Protein AF-A0A530K3L5-F1 (afdb_monomer_lite)

Secondary structure (DSSP, 8-state):
---GGGEESSSTTPEE-HHHHHHHHHHHS-HHHHHHTTTTS-S---GGGPPPPP---GGGTT-----HHHHHHHHHHHHHHHHHHHHHHHHHHHTTSS--HHHHHHHHHHHHHHHHHHHHHHHHHHHHHHHHHHT--HHHHHHHHHHHHHHHHHHHHHHHHHHHHTS-S-----------

Radius of gyration: 36.28 Å; chains: 1; bounding box: 77×26×97 Å

Foldseek 3Di:
DQDPVQWDDDDPPTDGVVVSRVVVCVLPPDVVVVVVVPPPPDPPDDPVPDDDPPPDDPPPPPPPDDDPSVVVVVVVVVVVVVVVVVVLVVVCVVVVVDDDPVVVVVVVVVVVVVVVVVVLVVLLVVLVVVCVVVVHDSVVSSVVSVVVCVVVVVVVVVVVVVVVVPDDPDDDDDRDDPDD

pLDDT: mean 75.05, std 16.23, range [38.62, 97.75]

Structure (mmCIF, N/CA/C/O backbone):
data_AF-A0A530K3L5-F1
#
_entry.id   AF-A0A530K3L5-F1
#
loop_
_atom_site.group_PDB
_atom_site.id
_atom_site.type_symbol
_atom_site.label_atom_id
_atom_site.label_alt_id
_atom_site.label_comp_id
_atom_site.label_asym_id
_atom_site.label_entity_id
_atom_site.label_seq_id
_atom_site.pdbx_PDB_ins_code
_atom_site.Cartn_x
_atom_site.Cartn_y
_atom_site.Cartn_z
_atom_site.occupancy
_atom_site.B_iso_or_equiv
_atom_site.auth_seq_id
_atom_site.auth_comp_id
_atom_site.auth_asym_id
_atom_site.auth_atom_id
_atom_site.pdbx_PDB_model_num
ATOM 1 N N . MET A 1 1 ? 32.161 4.915 -51.702 1.00 60.69 1 MET A N 1
ATOM 2 C CA . MET A 1 1 ? 33.326 5.095 -52.596 1.00 60.69 1 MET A CA 1
ATOM 3 C C . MET A 1 1 ? 34.160 3.819 -52.551 1.00 60.69 1 MET A C 1
ATOM 5 O O . MET A 1 1 ? 34.408 3.328 -51.451 1.00 60.69 1 MET A O 1
ATOM 9 N N . ILE A 1 2 ? 34.503 3.262 -53.715 1.00 67.25 2 ILE A N 1
ATOM 10 C CA . ILE A 1 2 ? 35.263 2.008 -53.873 1.00 67.25 2 ILE A CA 1
ATOM 11 C C . ILE A 1 2 ? 36.769 2.330 -53.800 1.00 67.25 2 ILE A C 1
ATOM 13 O O . ILE A 1 2 ? 37.191 3.380 -54.282 1.00 67.25 2 ILE A O 1
ATOM 17 N N . GLY A 1 3 ? 37.557 1.489 -53.131 1.00 72.06 3 GLY A N 1
ATOM 18 C CA . GLY A 1 3 ? 39.001 1.653 -52.943 1.00 72.06 3 GLY A CA 1
ATOM 19 C C . GLY A 1 3 ? 39.839 1.153 -54.126 1.00 72.06 3 GLY A C 1
ATOM 20 O O . GLY A 1 3 ? 39.337 0.499 -55.039 1.00 72.06 3 GLY A O 1
ATOM 21 N N . LYS A 1 4 ? 41.145 1.463 -54.110 1.00 69.00 4 LYS A N 1
ATOM 22 C CA . LYS A 1 4 ? 42.112 1.056 -55.156 1.00 69.00 4 LYS A CA 1
ATOM 23 C C . LYS A 1 4 ? 42.297 -0.465 -55.254 1.00 69.00 4 LYS A C 1
ATOM 25 O O . LYS A 1 4 ? 42.733 -0.962 -56.278 1.00 69.00 4 LYS A O 1
ATOM 30 N N . ASP A 1 5 ? 41.961 -1.184 -54.195 1.00 71.94 5 ASP A N 1
ATOM 31 C CA . ASP A 1 5 ? 41.998 -2.640 -54.028 1.00 71.94 5 ASP A CA 1
ATOM 32 C C . ASP A 1 5 ? 40.828 -3.385 -54.701 1.00 71.94 5 ASP A C 1
ATOM 34 O O . ASP A 1 5 ? 40.870 -4.608 -54.867 1.00 71.94 5 ASP A O 1
ATOM 38 N N . ALA A 1 6 ? 39.800 -2.642 -55.113 1.00 66.44 6 ALA A N 1
ATOM 39 C CA . ALA A 1 6 ? 38.680 -3.117 -55.921 1.00 66.44 6 ALA A CA 1
ATOM 40 C C . ALA A 1 6 ? 38.764 -2.634 -57.387 1.00 66.44 6 ALA A C 1
ATOM 42 O O . ALA A 1 6 ? 37.806 -2.780 -58.149 1.00 66.44 6 ALA A O 1
ATOM 43 N N . LEU A 1 7 ? 39.917 -2.083 -57.787 1.00 75.19 7 LEU A N 1
ATOM 44 C CA . LEU A 1 7 ? 40.248 -1.704 -59.158 1.00 75.19 7 LEU A CA 1
ATOM 45 C C . LEU A 1 7 ? 41.383 -2.593 -59.680 1.00 75.19 7 LEU A C 1
ATOM 47 O O . LEU A 1 7 ? 42.427 -2.731 -59.051 1.00 75.19 7 LEU A O 1
ATOM 51 N N . GLU A 1 8 ? 41.183 -3.175 -60.854 1.00 69.50 8 GLU A N 1
ATOM 52 C CA . GLU A 1 8 ? 42.182 -3.923 -61.605 1.00 69.50 8 GLU A CA 1
ATOM 53 C C . GLU A 1 8 ? 42.759 -3.022 -62.710 1.00 69.50 8 GLU A C 1
ATOM 55 O O . GLU A 1 8 ? 42.082 -2.678 -63.683 1.00 69.50 8 GLU A O 1
ATOM 60 N N . GLY A 1 9 ? 44.013 -2.592 -62.537 1.00 68.38 9 GLY A N 1
ATOM 61 C CA . GLY A 1 9 ? 44.723 -1.679 -63.444 1.00 68.38 9 GLY A CA 1
ATOM 62 C C . GLY A 1 9 ? 45.019 -0.298 -62.837 1.00 68.38 9 GLY A C 1
ATOM 63 O O . GLY A 1 9 ? 44.610 0.013 -61.721 1.00 68.38 9 GLY A O 1
ATOM 64 N N . GLN A 1 10 ? 45.764 0.544 -63.566 1.00 63.69 10 GLN A N 1
ATOM 65 C CA . GLN A 1 10 ? 46.155 1.896 -63.136 1.00 63.69 10 GLN A CA 1
ATOM 66 C C . GLN A 1 10 ? 45.636 2.959 -64.118 1.00 63.69 10 GLN A C 1
ATOM 68 O O . GLN A 1 10 ? 45.707 2.787 -65.333 1.00 63.69 10 GLN A O 1
ATOM 73 N N . GLY A 1 11 ? 45.135 4.081 -63.593 1.00 67.88 11 GLY A N 1
ATOM 74 C CA . GLY A 1 11 ? 44.654 5.214 -64.393 1.00 67.88 11 GLY A CA 1
ATOM 75 C C . GLY A 1 11 ? 43.177 5.128 -64.805 1.00 67.88 11 GLY A C 1
ATOM 76 O O . GLY A 1 11 ? 42.391 4.381 -64.230 1.00 67.88 11 GLY A O 1
ATOM 77 N N . ARG A 1 12 ? 42.785 5.932 -65.803 1.00 62.06 12 ARG A N 1
ATOM 78 C CA . ARG A 1 12 ? 41.387 6.123 -66.253 1.00 62.06 12 ARG A CA 1
ATOM 79 C C . ARG A 1 12 ? 40.712 4.876 -66.849 1.00 62.06 12 ARG A C 1
ATOM 81 O O . ARG A 1 12 ? 39.494 4.876 -66.971 1.00 62.06 12 ARG A O 1
ATOM 88 N N . ASN A 1 13 ? 41.486 3.842 -67.182 1.00 64.38 13 ASN A N 1
ATOM 89 C CA . ASN A 1 13 ? 41.008 2.601 -67.805 1.00 64.38 13 ASN A CA 1
ATOM 90 C C . ASN A 1 13 ? 40.994 1.402 -66.836 1.00 64.38 13 ASN A C 1
ATOM 92 O O . ASN A 1 13 ? 40.907 0.260 -67.286 1.00 64.38 13 ASN A O 1
ATOM 96 N N . ALA A 1 14 ? 41.127 1.632 -65.524 1.00 75.44 14 ALA A N 1
ATOM 97 C CA . ALA A 1 14 ? 41.070 0.554 -64.540 1.00 75.44 14 ALA A CA 1
ATOM 98 C C . ALA A 1 14 ? 39.686 -0.120 -64.549 1.00 75.44 14 ALA A C 1
ATOM 100 O O . ALA A 1 14 ? 38.653 0.553 -64.522 1.00 75.44 14 ALA A O 1
ATOM 101 N N . LYS A 1 15 ? 39.667 -1.454 -64.585 1.00 74.38 15 LYS A N 1
ATOM 102 C CA . LYS A 1 15 ? 38.438 -2.252 -64.541 1.00 74.38 15 LYS A CA 1
ATOM 103 C C . LYS A 1 15 ? 38.014 -2.451 -63.090 1.00 74.38 15 LYS A C 1
ATOM 105 O O . LYS A 1 15 ? 38.850 -2.614 -62.210 1.00 74.38 15 LYS A O 1
ATOM 110 N N . VAL A 1 16 ? 36.713 -2.423 -62.817 1.00 75.62 16 VAL A N 1
ATOM 111 C CA . VAL A 1 16 ? 36.196 -2.608 -61.455 1.00 75.62 16 VAL A CA 1
ATOM 112 C C . VAL A 1 16 ? 36.044 -4.097 -61.170 1.00 75.62 16 VAL A C 1
ATOM 114 O O . VAL A 1 16 ? 35.333 -4.799 -61.888 1.00 75.62 16 VAL A O 1
ATOM 117 N N . ILE A 1 17 ? 36.653 -4.568 -60.084 1.00 80.00 17 ILE A N 1
ATOM 118 C CA . ILE A 1 17 ? 36.399 -5.908 -59.556 1.00 80.00 17 ILE A CA 1
ATOM 119 C C . ILE A 1 17 ? 35.053 -5.852 -58.832 1.00 80.00 17 ILE A C 1
ATOM 121 O O . ILE A 1 17 ? 34.972 -5.455 -57.668 1.00 80.00 17 ILE A O 1
ATOM 125 N N . VAL A 1 18 ? 33.983 -6.218 -59.544 1.00 74.44 18 VAL A N 1
ATOM 126 C CA . VAL A 1 18 ? 32.591 -6.026 -59.101 1.00 74.44 18 VAL A CA 1
ATOM 127 C C . VAL A 1 18 ? 32.333 -6.635 -57.720 1.00 74.44 18 VAL A C 1
ATOM 129 O O . VAL A 1 18 ? 31.770 -5.959 -56.866 1.00 74.44 18 VAL A O 1
ATOM 132 N N . ALA A 1 19 ? 32.806 -7.856 -57.455 1.00 72.38 19 ALA A N 1
ATOM 133 C CA . ALA A 1 19 ? 32.601 -8.527 -56.168 1.00 72.38 19 ALA A CA 1
ATOM 134 C C . ALA A 1 19 ? 33.160 -7.717 -54.977 1.00 72.38 19 ALA A C 1
ATOM 136 O O . ALA A 1 19 ? 32.433 -7.404 -54.035 1.00 72.38 19 ALA A O 1
ATOM 137 N N . ARG A 1 20 ? 34.420 -7.269 -55.069 1.00 73.25 20 ARG A N 1
ATOM 138 C CA . ARG A 1 20 ? 35.077 -6.466 -54.020 1.00 73.25 20 ARG A CA 1
ATOM 139 C C . ARG A 1 20 ? 34.477 -5.071 -53.894 1.00 73.25 20 ARG A C 1
ATOM 141 O O . ARG A 1 20 ? 34.329 -4.544 -52.794 1.00 73.25 20 ARG A O 1
ATOM 148 N N . ALA A 1 21 ? 34.096 -4.470 -55.017 1.00 71.75 21 ALA A N 1
ATOM 149 C CA . ALA A 1 21 ? 33.414 -3.185 -55.033 1.00 71.75 21 ALA A CA 1
ATOM 150 C C . ALA A 1 21 ? 32.059 -3.249 -54.307 1.00 71.75 21 ALA A C 1
ATOM 152 O O . ALA A 1 21 ? 31.739 -2.350 -53.527 1.00 71.75 21 ALA A O 1
ATOM 153 N N . VAL A 1 22 ? 31.287 -4.320 -54.519 1.00 76.00 22 VAL A N 1
ATOM 154 C CA . VAL A 1 22 ? 29.995 -4.546 -53.856 1.00 76.00 22 VAL A CA 1
ATOM 155 C C . VAL A 1 22 ? 30.174 -4.716 -52.348 1.00 76.00 22 VAL A C 1
ATOM 157 O O . VAL A 1 22 ? 29.446 -4.082 -51.584 1.00 76.00 22 VAL A O 1
ATOM 160 N N 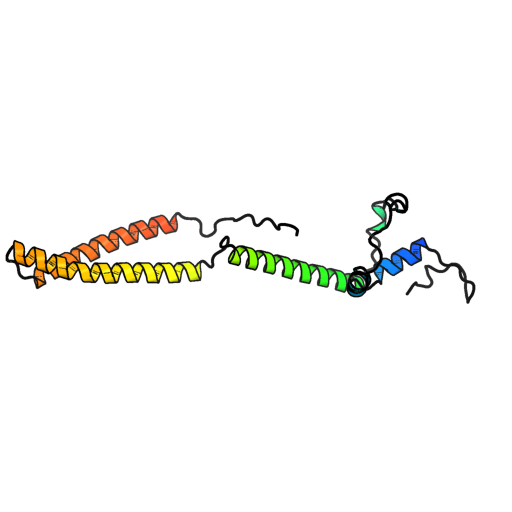. GLU A 1 23 ? 31.156 -5.495 -51.896 1.00 73.50 23 GLU A N 1
ATOM 161 C CA . GLU A 1 23 ? 31.457 -5.661 -50.466 1.00 73.50 23 GLU A CA 1
ATOM 162 C C . GLU A 1 23 ? 31.866 -4.343 -49.803 1.00 73.50 23 GLU A C 1
ATOM 164 O O . GLU A 1 23 ? 31.323 -3.963 -48.764 1.00 73.50 23 GLU A O 1
ATOM 169 N N . GLN A 1 24 ? 32.745 -3.571 -50.441 1.00 72.62 24 GLN A N 1
ATOM 170 C CA . GLN A 1 24 ? 33.157 -2.267 -49.923 1.00 72.62 24 GLN A CA 1
ATOM 171 C C . GLN A 1 24 ? 32.017 -1.251 -49.888 1.00 72.62 24 GLN A C 1
ATOM 173 O O . GLN A 1 24 ? 31.947 -0.428 -48.972 1.00 72.62 24 GLN A O 1
ATOM 178 N N . ILE A 1 25 ? 31.115 -1.290 -50.873 1.00 75.25 25 ILE A N 1
ATOM 179 C CA . ILE A 1 25 ? 29.906 -0.470 -50.858 1.00 75.25 25 ILE A CA 1
ATOM 180 C C . ILE A 1 25 ? 29.003 -0.911 -49.707 1.00 75.25 25 ILE A C 1
ATOM 182 O O . ILE A 1 25 ? 28.571 -0.045 -48.955 1.00 75.25 25 ILE A O 1
ATOM 186 N N . LYS A 1 26 ? 28.761 -2.212 -49.502 1.00 69.00 26 LYS A N 1
ATOM 187 C CA . LYS A 1 26 ? 27.967 -2.715 -48.362 1.00 69.00 26 LYS A CA 1
ATOM 188 C C . LYS A 1 26 ? 28.548 -2.254 -47.020 1.00 69.00 26 LYS A C 1
ATOM 190 O O . LYS A 1 26 ? 27.807 -1.785 -46.158 1.00 69.00 26 LYS A O 1
ATOM 195 N N . LEU A 1 27 ? 29.872 -2.290 -46.874 1.00 68.69 27 LEU A N 1
ATOM 196 C CA . LEU A 1 27 ? 30.569 -1.853 -45.663 1.00 68.69 27 LEU A CA 1
ATOM 197 C C . LEU A 1 27 ? 30.541 -0.335 -45.452 1.00 68.69 27 LEU A C 1
ATOM 199 O O . LEU A 1 27 ? 30.440 0.109 -44.315 1.00 68.69 27 LEU A O 1
ATOM 203 N N . LYS A 1 28 ? 30.604 0.483 -46.507 1.00 69.06 28 LYS A N 1
ATOM 204 C CA . LYS A 1 28 ? 30.668 1.956 -46.391 1.00 69.06 28 LYS A CA 1
ATOM 205 C C . LYS A 1 28 ? 29.323 2.659 -46.576 1.00 69.06 28 LYS A C 1
ATOM 207 O O . LYS A 1 28 ? 29.219 3.857 -46.322 1.00 69.06 28 LYS A O 1
ATOM 212 N N . ARG A 1 29 ? 28.288 1.954 -47.041 1.00 70.38 29 ARG A N 1
ATOM 213 C CA . ARG A 1 29 ? 26.959 2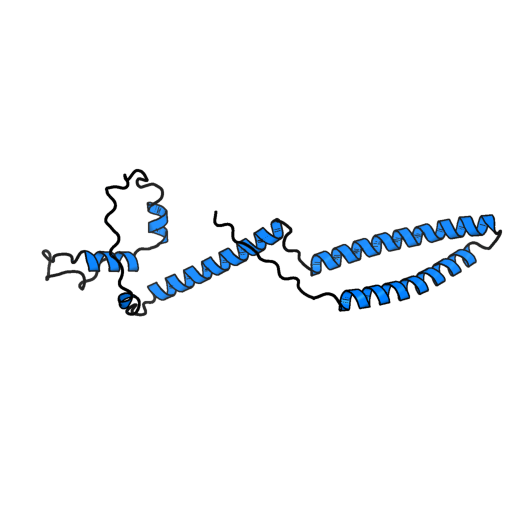.531 -47.268 1.00 70.38 29 ARG A CA 1
ATOM 214 C C . ARG A 1 29 ? 26.348 2.945 -45.932 1.00 70.38 29 ARG A C 1
ATOM 216 O O . ARG A 1 29 ? 26.312 2.172 -44.974 1.00 70.38 29 ARG A O 1
ATOM 223 N N . ASN A 1 30 ? 25.871 4.186 -45.882 1.00 63.34 30 ASN A N 1
ATOM 224 C CA . ASN A 1 30 ? 25.141 4.709 -44.740 1.00 63.34 30 ASN A CA 1
ATOM 225 C C . ASN A 1 30 ? 23.737 4.088 -44.722 1.00 63.34 30 ASN A C 1
ATOM 227 O O . ASN A 1 30 ? 22.956 4.274 -45.658 1.00 63.34 30 ASN A O 1
ATOM 231 N N . ILE A 1 31 ? 23.435 3.344 -43.660 1.00 64.25 31 ILE A N 1
ATOM 232 C CA . ILE A 1 31 ? 22.189 2.586 -43.499 1.00 64.25 31 ILE A CA 1
ATOM 233 C C . ILE A 1 31 ? 20.970 3.526 -43.511 1.00 64.25 31 ILE A C 1
ATOM 235 O O . ILE A 1 31 ? 19.961 3.196 -44.126 1.00 64.25 31 ILE A O 1
ATOM 239 N N . GLY A 1 32 ? 21.090 4.740 -42.956 1.00 63.03 32 GLY A N 1
ATOM 240 C CA . GLY A 1 32 ? 20.004 5.730 -42.950 1.00 63.03 32 GLY A CA 1
ATOM 241 C C . GLY A 1 32 ? 19.603 6.215 -44.349 1.00 63.03 32 GLY A C 1
ATOM 242 O O . GLY A 1 32 ? 18.422 6.396 -44.623 1.00 63.03 32 GLY A O 1
ATOM 243 N N . GLN A 1 33 ? 20.560 6.340 -45.276 1.00 62.69 33 GLN A N 1
ATOM 244 C CA . GLN A 1 33 ? 20.247 6.634 -46.681 1.00 62.69 33 GLN A CA 1
ATOM 245 C C . GLN A 1 33 ? 19.797 5.396 -47.464 1.00 62.69 33 GLN A C 1
ATOM 247 O O . GLN A 1 33 ? 19.083 5.522 -48.454 1.00 62.69 33 GLN A O 1
ATOM 252 N N . ALA A 1 34 ? 20.200 4.193 -47.047 1.00 61.19 34 ALA A N 1
ATOM 253 C CA . ALA A 1 34 ? 19.736 2.957 -47.668 1.00 61.19 34 ALA A CA 1
ATOM 254 C C . ALA A 1 34 ? 18.252 2.692 -47.378 1.00 61.19 34 ALA A C 1
ATOM 256 O O . ALA A 1 34 ? 17.528 2.353 -48.309 1.00 61.19 34 ALA A O 1
ATOM 257 N N . LEU A 1 35 ? 17.806 2.905 -46.133 1.00 58.91 35 LEU A N 1
ATOM 258 C CA . LEU A 1 35 ? 16.389 2.825 -45.771 1.00 58.91 35 LEU A CA 1
ATOM 259 C C . LEU A 1 35 ? 15.579 3.999 -46.344 1.00 58.91 35 LEU A C 1
ATOM 261 O O . LEU A 1 35 ? 14.501 3.780 -46.887 1.00 58.91 35 LEU A O 1
ATOM 265 N N . GLY A 1 36 ? 16.110 5.228 -46.292 1.00 53.91 36 GLY A N 1
ATOM 266 C CA . GLY A 1 36 ? 15.407 6.421 -46.787 1.00 53.91 36 GLY A CA 1
ATOM 267 C C . GLY A 1 36 ? 15.174 6.440 -48.303 1.00 53.91 36 GLY A C 1
ATOM 268 O O . GLY A 1 36 ? 14.146 6.933 -48.753 1.00 53.91 36 GLY A O 1
ATOM 269 N N . ASN A 1 37 ? 16.083 5.852 -49.090 1.00 57.94 37 ASN A N 1
ATOM 270 C CA . ASN A 1 37 ? 15.964 5.785 -50.553 1.00 57.94 37 ASN A CA 1
ATOM 271 C C . ASN A 1 37 ? 15.322 4.468 -51.054 1.00 57.94 37 ASN A C 1
ATOM 273 O O . ASN A 1 37 ? 15.252 4.245 -52.260 1.00 57.94 37 ASN A O 1
ATOM 277 N N . GLY A 1 38 ? 14.902 3.571 -50.150 1.00 53.38 38 GLY A N 1
ATOM 278 C CA . GLY A 1 38 ? 14.392 2.231 -50.477 1.00 53.38 38 GLY A CA 1
ATOM 279 C C . GLY A 1 38 ? 12.868 2.084 -50.458 1.00 53.38 38 GLY A C 1
ATOM 280 O O . GLY A 1 38 ? 12.355 1.183 -51.109 1.00 53.38 3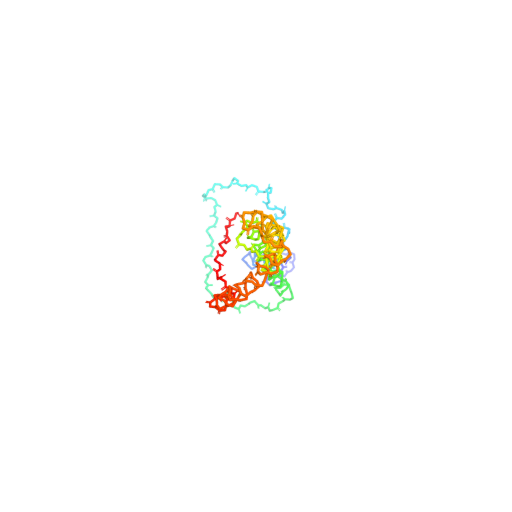8 GLY A O 1
ATOM 281 N N . LEU A 1 39 ? 12.131 2.969 -49.776 1.00 50.12 39 LEU A N 1
ATOM 282 C CA . LEU A 1 39 ? 10.665 2.866 -49.682 1.00 50.12 39 LEU A CA 1
ATOM 283 C C . LEU A 1 39 ? 9.922 3.209 -50.986 1.00 50.12 39 LEU A C 1
ATOM 285 O O . LEU A 1 39 ? 8.762 2.848 -51.138 1.00 50.12 39 LEU A O 1
ATOM 289 N N . SER A 1 40 ? 10.570 3.896 -51.927 1.00 50.50 40 SER A N 1
ATOM 290 C CA . SER A 1 40 ? 9.957 4.364 -53.178 1.00 50.50 40 SER A CA 1
ATOM 291 C C . SER A 1 40 ? 10.461 3.650 -54.435 1.00 50.50 40 SER A C 1
ATOM 293 O O . SER A 1 40 ? 10.021 3.978 -55.537 1.00 50.50 40 SER A O 1
ATOM 295 N N . THR A 1 41 ? 11.357 2.664 -54.311 1.00 52.59 41 THR A N 1
ATOM 296 C CA . THR A 1 41 ? 11.981 2.029 -55.481 1.00 52.59 41 THR A CA 1
ATOM 297 C C . THR A 1 41 ? 11.490 0.589 -55.652 1.00 52.59 41 THR A C 1
ATOM 299 O O . THR A 1 41 ? 12.071 -0.326 -55.086 1.00 52.59 41 THR A O 1
ATOM 302 N N . ARG A 1 42 ? 10.421 0.435 -56.453 1.00 51.19 42 ARG A N 1
ATOM 303 C CA . ARG A 1 42 ? 9.890 -0.794 -57.090 1.00 51.19 42 ARG A CA 1
ATOM 304 C C . ARG A 1 42 ? 9.816 -2.056 -56.213 1.00 51.19 42 ARG A C 1
ATOM 306 O O . ARG A 1 42 ? 1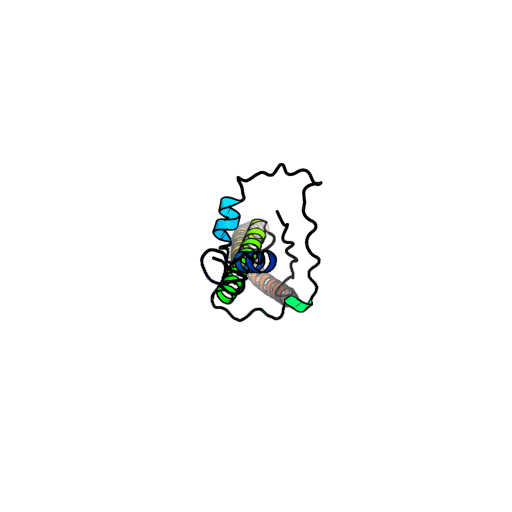0.763 -2.830 -56.144 1.00 51.19 42 ARG A O 1
ATOM 313 N N . LEU A 1 43 ? 8.625 -2.306 -55.670 1.00 52.69 43 LEU A N 1
ATOM 314 C CA . LEU A 1 43 ? 8.230 -3.590 -55.072 1.00 52.69 43 LEU A CA 1
ATOM 315 C C . LEU A 1 43 ? 7.727 -4.616 -56.114 1.00 52.69 43 LEU A C 1
ATOM 317 O O . LEU A 1 43 ? 7.390 -5.733 -55.742 1.00 52.69 43 LEU A O 1
ATOM 321 N N . ASP A 1 44 ? 7.730 -4.266 -57.404 1.00 50.12 44 ASP A N 1
ATOM 322 C CA . ASP A 1 44 ? 7.217 -5.103 -58.499 1.00 50.12 44 ASP A CA 1
ATOM 323 C C . ASP A 1 44 ? 8.357 -5.815 -59.253 1.00 50.12 44 ASP A C 1
ATOM 325 O O . ASP A 1 44 ? 8.542 -5.616 -60.454 1.00 50.12 44 ASP A O 1
ATOM 329 N N . LEU A 1 45 ? 9.188 -6.587 -58.549 1.00 50.12 45 LEU A N 1
ATOM 330 C CA . LEU A 1 45 ? 10.108 -7.526 -59.200 1.00 50.12 45 LEU A CA 1
ATOM 331 C C . LEU A 1 45 ? 9.513 -8.930 -59.111 1.00 50.12 45 LEU A C 1
ATOM 333 O O . LEU A 1 45 ? 9.360 -9.469 -58.013 1.00 50.12 45 LEU A O 1
ATOM 337 N N . ASP A 1 46 ? 9.187 -9.503 -60.271 1.00 47.88 46 ASP A N 1
ATOM 338 C 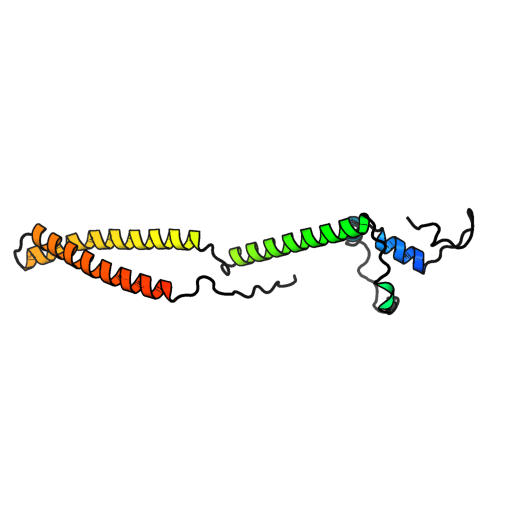CA . ASP A 1 46 ? 8.768 -10.897 -60.399 1.00 47.88 46 ASP A CA 1
ATOM 339 C C . ASP A 1 46 ? 9.858 -11.838 -59.843 1.00 47.88 46 ASP A C 1
ATOM 341 O O . ASP A 1 46 ? 11.057 -11.580 -60.006 1.00 47.88 46 ASP A O 1
ATOM 345 N N . PRO A 1 47 ? 9.476 -12.943 -59.174 1.00 52.59 47 PRO A N 1
ATOM 346 C CA . PRO A 1 47 ? 10.401 -13.814 -58.445 1.00 52.59 47 PRO A CA 1
ATOM 347 C C . PRO A 1 47 ? 11.447 -14.527 -59.320 1.00 52.59 47 PRO A C 1
ATOM 349 O O . PRO A 1 47 ? 12.384 -15.102 -58.771 1.00 52.59 47 PRO A O 1
ATOM 352 N N . GLU A 1 48 ? 11.332 -14.480 -60.649 1.00 47.56 48 GLU A N 1
ATOM 353 C CA . GLU A 1 48 ? 12.286 -15.110 -61.574 1.00 47.56 48 GLU A CA 1
ATOM 354 C C . GLU A 1 48 ? 13.536 -14.257 -61.870 1.00 47.56 48 GLU A C 1
ATOM 356 O O . GLU A 1 48 ? 14.531 -14.799 -62.343 1.00 47.56 48 GLU A O 1
ATOM 361 N N . ASP A 1 49 ? 13.542 -12.964 -61.521 1.00 50.47 49 ASP A N 1
ATOM 362 C CA . ASP A 1 49 ? 14.674 -12.047 -61.764 1.00 50.47 49 ASP A CA 1
ATOM 363 C C . ASP A 1 49 ? 15.561 -11.809 -60.522 1.00 50.47 49 ASP A C 1
ATOM 365 O O . ASP A 1 49 ? 16.401 -10.901 -60.489 1.00 50.47 49 ASP A O 1
ATOM 369 N N . GLN A 1 50 ? 15.408 -12.618 -59.468 1.00 49.59 50 GLN A N 1
ATOM 370 C CA . GLN A 1 50 ? 16.284 -12.539 -58.299 1.00 49.59 50 GLN A CA 1
ATOM 371 C C . GLN A 1 50 ? 17.616 -13.259 -58.574 1.00 49.59 50 GLN A C 1
ATOM 373 O O . GLN A 1 50 ? 17.623 -14.481 -58.729 1.00 49.59 50 GLN A O 1
ATOM 378 N N . PRO A 1 51 ? 18.771 -12.561 -58.589 1.00 50.28 51 PRO A N 1
ATOM 379 C CA . PRO A 1 51 ? 20.054 -13.245 -58.609 1.00 50.28 51 PRO A CA 1
ATOM 380 C C . PRO A 1 51 ? 20.205 -14.053 -57.316 1.00 50.28 51 PRO A C 1
ATOM 382 O O . PRO A 1 51 ? 20.109 -13.505 -56.215 1.00 50.28 51 PRO A O 1
ATOM 385 N N . GLU A 1 52 ? 20.440 -15.357 -57.467 1.00 42.06 52 GLU A N 1
ATOM 386 C CA . GLU A 1 52 ? 20.663 -16.299 -56.370 1.00 42.06 52 GLU A CA 1
ATOM 387 C C . GLU A 1 52 ? 21.713 -15.718 -55.398 1.00 42.06 52 GLU A C 1
ATOM 389 O O . GLU A 1 52 ? 22.801 -15.316 -55.836 1.00 42.06 52 GLU A O 1
ATOM 394 N N . PRO A 1 53 ? 21.421 -15.604 -54.087 1.00 47.06 53 PRO A N 1
ATOM 395 C CA . PRO A 1 53 ? 22.389 -15.056 -53.153 1.00 47.06 53 PRO A CA 1
ATOM 396 C C . PRO A 1 53 ? 23.620 -15.972 -53.142 1.00 47.06 53 PRO A C 1
ATOM 398 O O . PRO A 1 53 ? 23.474 -17.187 -52.972 1.00 47.06 53 PRO A O 1
ATOM 401 N N . PRO A 1 54 ? 24.844 -15.435 -53.303 1.00 48.84 54 PRO A N 1
ATOM 402 C CA . PRO A 1 54 ? 26.035 -16.257 -53.193 1.00 48.84 54 PRO A CA 1
ATOM 403 C C . PRO A 1 54 ? 26.051 -16.873 -51.794 1.00 48.84 54 PRO A C 1
ATOM 405 O O . PRO A 1 54 ? 25.976 -16.154 -50.795 1.00 48.84 54 PRO A O 1
ATOM 408 N N . ARG A 1 55 ? 26.120 -18.208 -51.726 1.00 45.94 55 ARG A N 1
ATOM 409 C CA . ARG A 1 55 ? 26.302 -18.944 -50.471 1.00 45.94 55 ARG A CA 1
ATOM 410 C C . ARG A 1 55 ? 27.596 -18.460 -49.827 1.00 45.94 55 ARG A C 1
ATOM 412 O O . ARG A 1 55 ? 28.685 -18.832 -50.256 1.00 45.94 55 ARG A O 1
ATOM 419 N N . SER A 1 56 ? 27.472 -17.615 -48.813 1.00 43.75 56 SER A N 1
ATOM 420 C CA . SER A 1 56 ? 28.584 -17.169 -47.988 1.00 43.75 56 SER A CA 1
ATOM 421 C C . SER A 1 56 ? 29.140 -18.374 -47.236 1.00 43.75 56 SER A C 1
ATOM 423 O O . SER A 1 56 ? 28.512 -18.914 -46.327 1.00 43.75 56 SER A O 1
ATOM 425 N N . THR A 1 57 ? 30.329 -18.825 -47.629 1.00 40.44 57 THR A N 1
ATOM 426 C CA . THR A 1 57 ? 31.119 -19.757 -46.824 1.00 40.44 57 THR A CA 1
ATOM 427 C C . THR A 1 57 ? 31.495 -19.088 -45.493 1.00 40.44 57 THR A C 1
ATOM 429 O O . THR A 1 57 ? 31.810 -17.897 -45.504 1.00 40.44 57 THR A O 1
ATOM 432 N N . PRO A 1 58 ? 31.537 -19.805 -44.351 1.00 47.62 58 PRO A N 1
ATOM 433 C CA . PRO A 1 58 ? 31.736 -19.203 -43.021 1.00 47.62 58 PRO A CA 1
ATOM 434 C C . PRO A 1 58 ? 33.105 -18.530 -42.805 1.00 47.62 58 PRO A C 1
ATOM 436 O O . PRO A 1 58 ? 33.345 -17.950 -41.753 1.00 47.62 58 PRO A O 1
ATOM 439 N N . ALA A 1 59 ? 34.018 -18.625 -43.775 1.00 42.34 59 ALA A N 1
ATOM 440 C CA . ALA A 1 59 ? 35.416 -18.228 -43.638 1.00 42.34 59 ALA A CA 1
ATOM 441 C C . ALA A 1 59 ? 35.688 -16.716 -43.801 1.00 42.34 59 ALA A C 1
ATOM 443 O O . ALA A 1 59 ? 36.780 -16.275 -43.453 1.00 42.34 59 ALA A O 1
ATOM 444 N N . ASP A 1 60 ? 34.728 -15.917 -44.284 1.00 44.06 60 ASP A N 1
ATOM 445 C CA . ASP A 1 60 ? 34.917 -14.466 -44.497 1.00 44.06 60 ASP A CA 1
ATOM 446 C C . ASP A 1 60 ? 34.374 -13.579 -43.363 1.00 44.06 60 ASP A C 1
ATOM 448 O O . ASP A 1 60 ? 34.518 -12.357 -43.403 1.00 44.06 60 ASP A O 1
ATOM 452 N N . ALA A 1 61 ? 33.794 -14.166 -42.311 1.00 48.97 61 ALA A N 1
ATOM 453 C CA . ALA A 1 61 ? 33.321 -13.400 -41.155 1.00 48.97 61 ALA A CA 1
ATOM 454 C C . ALA A 1 61 ? 34.469 -12.810 -40.307 1.00 48.97 61 ALA A C 1
ATOM 456 O O . ALA A 1 61 ? 34.258 -11.839 -39.583 1.00 48.97 61 ALA A O 1
ATOM 457 N N . ASP A 1 62 ? 35.683 -13.356 -40.428 1.00 45.47 62 ASP A N 1
ATOM 458 C CA . ASP A 1 62 ? 36.772 -13.143 -39.463 1.00 45.47 62 ASP A CA 1
ATOM 459 C C . ASP A 1 62 ? 37.874 -12.175 -39.937 1.00 45.47 62 ASP A C 1
ATOM 461 O O . ASP A 1 62 ? 38.935 -12.056 -39.327 1.00 45.47 62 ASP A O 1
ATOM 465 N N . ARG A 1 63 ? 37.647 -11.449 -41.041 1.00 48.78 63 ARG A N 1
ATOM 466 C CA . ARG A 1 63 ? 38.591 -10.436 -41.561 1.00 48.78 63 ARG A CA 1
ATOM 467 C C . ARG A 1 63 ? 38.020 -9.023 -41.572 1.00 48.78 63 ARG A C 1
ATOM 469 O O . ARG A 1 63 ? 38.382 -8.199 -42.411 1.00 48.78 63 ARG A O 1
ATOM 476 N N . LEU A 1 64 ? 37.143 -8.719 -40.619 1.00 55.81 64 LEU A N 1
ATOM 477 C CA . LEU A 1 64 ? 36.743 -7.347 -40.329 1.00 55.81 64 LEU A CA 1
ATOM 478 C C . LEU A 1 64 ? 37.929 -6.633 -39.680 1.00 55.81 64 LEU A C 1
ATOM 480 O O . LEU A 1 64 ? 38.138 -6.718 -38.473 1.00 55.81 64 LEU A O 1
ATOM 484 N N . THR A 1 65 ? 38.725 -5.927 -40.482 1.00 53.47 65 THR A N 1
ATOM 485 C CA . THR A 1 65 ? 39.665 -4.952 -39.935 1.00 53.47 65 THR A CA 1
ATOM 486 C C . THR A 1 65 ? 38.883 -3.993 -39.026 1.00 53.47 65 THR A C 1
ATOM 488 O O . THR A 1 65 ? 37.863 -3.440 -39.463 1.00 53.47 65 THR A O 1
ATOM 491 N N . PRO A 1 66 ? 39.300 -3.818 -37.757 1.00 54.00 66 PRO A N 1
ATOM 492 C CA . PRO A 1 66 ? 38.673 -2.856 -36.871 1.00 54.00 66 PRO A CA 1
ATOM 493 C C . PRO A 1 66 ? 38.816 -1.482 -37.519 1.00 54.00 66 PRO A C 1
ATOM 495 O O . PRO A 1 66 ? 39.917 -0.980 -37.737 1.00 54.00 66 PRO A O 1
ATOM 498 N N . ASN A 1 67 ? 37.687 -0.916 -37.918 1.00 67.44 67 ASN A N 1
ATOM 499 C CA . ASN A 1 67 ? 37.597 0.433 -38.439 1.00 67.44 67 ASN A CA 1
ATOM 500 C C . ASN A 1 67 ? 36.566 1.156 -37.577 1.00 67.44 67 ASN A C 1
ATOM 502 O O . ASN A 1 67 ? 35.539 0.570 -37.231 1.00 67.44 67 ASN A O 1
ATOM 506 N N . VAL A 1 68 ? 36.828 2.421 -37.266 1.00 70.38 68 VAL A N 1
ATOM 507 C CA . VAL A 1 68 ? 35.974 3.303 -36.453 1.00 70.38 68 VAL A CA 1
ATOM 508 C C . VAL A 1 68 ? 34.518 3.278 -36.943 1.00 70.38 68 VAL A C 1
ATOM 510 O O . VAL A 1 68 ? 33.581 3.305 -36.150 1.00 70.38 68 VAL A O 1
ATOM 513 N N . ASP A 1 69 ? 34.311 3.132 -38.255 1.00 67.44 69 ASP A N 1
ATOM 514 C CA . ASP A 1 69 ? 32.984 2.994 -38.863 1.00 67.44 69 ASP A CA 1
ATOM 515 C C . ASP A 1 69 ? 32.234 1.717 -38.438 1.00 67.44 69 ASP A C 1
ATOM 517 O O . ASP A 1 69 ? 31.011 1.738 -38.285 1.00 67.44 69 ASP A O 1
ATOM 521 N N . ASN A 1 70 ? 32.941 0.597 -38.259 1.00 68.38 70 ASN A N 1
ATOM 522 C CA . ASN A 1 70 ? 32.355 -0.672 -37.819 1.00 68.38 70 ASN A CA 1
ATOM 523 C C . ASN A 1 70 ? 31.988 -0.611 -36.333 1.00 68.38 70 ASN A C 1
ATOM 525 O O . ASN A 1 70 ? 30.887 -1.016 -35.963 1.00 68.38 70 ASN A O 1
ATOM 529 N N . GLU A 1 71 ? 32.858 -0.030 -35.507 1.00 74.06 71 GLU A N 1
ATOM 530 C CA . GLU A 1 71 ? 32.589 0.196 -34.083 1.00 74.06 71 GLU A CA 1
ATOM 531 C C . GLU A 1 71 ? 31.391 1.135 -33.889 1.00 74.06 71 GLU A C 1
ATOM 533 O O . GLU A 1 71 ? 30.485 0.840 -33.112 1.00 74.06 71 GLU A O 1
ATOM 538 N N . LEU A 1 72 ? 31.303 2.218 -34.670 1.00 73.88 72 LEU A N 1
ATOM 539 C CA . LEU A 1 72 ? 30.173 3.147 -34.613 1.00 73.88 72 LEU A CA 1
ATOM 540 C C . LEU A 1 72 ? 28.850 2.478 -35.021 1.00 73.88 72 LEU A C 1
ATOM 542 O O . LEU A 1 72 ? 27.795 2.776 -34.457 1.00 73.88 72 LEU A O 1
ATOM 546 N N . LYS A 1 73 ? 28.879 1.559 -35.994 1.00 73.81 73 LYS A N 1
ATOM 547 C CA . LYS A 1 73 ? 27.701 0.767 -36.384 1.00 73.81 73 LYS A CA 1
ATOM 548 C C . LYS A 1 73 ? 27.280 -0.209 -35.291 1.00 73.81 73 LYS A C 1
ATOM 550 O O . LYS A 1 73 ? 26.084 -0.323 -35.032 1.00 73.81 73 LYS A O 1
ATOM 555 N N . GLN A 1 74 ? 28.234 -0.871 -34.641 1.00 76.44 74 GLN A N 1
ATOM 556 C CA . GLN A 1 74 ? 27.964 -1.765 -33.513 1.00 76.44 74 GLN A CA 1
ATOM 557 C C . GLN A 1 74 ? 27.373 -0.996 -32.326 1.00 76.44 74 GLN A C 1
ATOM 559 O O . GLN A 1 74 ? 26.313 -1.366 -31.827 1.00 76.44 74 GLN A O 1
ATOM 564 N N . GLN A 1 75 ? 27.960 0.145 -31.957 1.00 79.94 75 GLN A N 1
ATOM 565 C CA . GLN A 1 75 ? 27.441 1.000 -30.885 1.00 79.94 75 GLN A CA 1
ATOM 566 C C . GLN A 1 75 ? 26.036 1.539 -31.191 1.00 79.94 75 GLN A C 1
ATOM 568 O O . GLN A 1 75 ? 25.190 1.611 -30.300 1.00 79.94 75 GLN A O 1
ATOM 573 N N . ARG A 1 76 ? 25.748 1.889 -32.454 1.00 78.50 76 ARG A N 1
ATOM 574 C CA . ARG A 1 76 ? 24.394 2.285 -32.879 1.00 78.50 76 ARG A CA 1
ATOM 575 C C . ARG A 1 76 ? 23.395 1.136 -32.785 1.00 78.50 76 ARG A C 1
ATOM 577 O O . ARG A 1 76 ? 22.281 1.359 -32.326 1.00 78.50 76 ARG A O 1
ATOM 584 N N . LEU A 1 77 ? 23.784 -0.076 -33.177 1.00 77.56 77 LEU A N 1
ATOM 585 C CA . LEU A 1 77 ? 22.941 -1.264 -33.034 1.00 77.56 77 LEU A CA 1
ATOM 586 C C . LEU A 1 77 ? 22.627 -1.548 -31.561 1.00 77.56 77 LEU A C 1
ATOM 588 O O . LEU A 1 77 ? 21.489 -1.850 -31.218 1.00 77.56 77 LEU A O 1
ATOM 592 N N . GLU A 1 78 ? 23.616 -1.427 -30.680 1.00 81.00 78 GLU A N 1
ATOM 593 C CA . GLU A 1 78 ? 23.419 -1.578 -29.237 1.00 81.00 78 GLU A CA 1
ATOM 594 C C . GLU A 1 78 ? 22.515 -0.490 -28.655 1.00 81.00 78 GLU A C 1
ATOM 596 O O . GLU A 1 78 ? 21.661 -0.788 -27.819 1.00 81.00 78 GLU A O 1
ATOM 601 N N . ALA A 1 79 ? 22.670 0.760 -29.101 1.00 80.31 79 ALA A N 1
ATOM 602 C CA . ALA A 1 79 ? 21.798 1.857 -28.698 1.00 80.31 79 ALA A CA 1
ATOM 603 C C . ALA A 1 79 ? 20.342 1.604 -29.119 1.00 80.31 79 ALA A C 1
ATOM 605 O O . ALA A 1 79 ? 19.445 1.764 -28.292 1.00 80.31 79 ALA A O 1
ATOM 606 N N . GLU A 1 80 ? 20.113 1.137 -30.348 1.00 75.75 80 GLU A N 1
ATOM 607 C CA . GLU A 1 80 ? 18.765 0.832 -30.837 1.00 75.75 80 GLU A CA 1
ATOM 608 C C . GLU A 1 80 ? 18.171 -0.397 -30.141 1.00 75.75 80 GLU A C 1
ATOM 610 O O . GLU A 1 80 ? 17.019 -0.376 -29.729 1.00 75.75 80 GLU A O 1
ATOM 615 N N . ARG A 1 81 ? 18.969 -1.438 -29.874 1.00 81.38 81 ARG A N 1
ATOM 616 C CA . ARG A 1 81 ? 18.529 -2.586 -29.062 1.00 81.38 81 ARG A CA 1
ATOM 617 C C . ARG A 1 81 ? 18.138 -2.174 -27.646 1.00 81.38 81 ARG A C 1
ATOM 619 O O . ARG A 1 81 ? 17.138 -2.655 -27.125 1.00 81.38 81 ARG A O 1
ATOM 626 N N . ARG A 1 82 ? 18.905 -1.282 -27.006 1.00 79.25 82 ARG A N 1
ATOM 627 C CA . ARG A 1 82 ? 18.524 -0.720 -25.698 1.00 79.25 82 ARG A CA 1
ATOM 628 C C . ARG A 1 82 ? 17.204 0.037 -25.788 1.00 79.25 82 ARG A C 1
ATOM 630 O O . ARG A 1 82 ? 16.366 -0.139 -24.912 1.00 79.25 82 ARG A O 1
ATOM 637 N N . ARG A 1 83 ? 17.022 0.835 -26.841 1.00 82.19 83 ARG A N 1
ATOM 638 C CA . ARG A 1 83 ? 15.794 1.593 -27.084 1.00 82.19 83 ARG A CA 1
ATOM 639 C C . ARG A 1 83 ? 14.584 0.683 -27.297 1.00 82.19 83 ARG A C 1
ATOM 641 O O . ARG A 1 83 ? 13.551 0.940 -26.695 1.00 82.19 83 ARG A O 1
ATOM 648 N N . ASN A 1 84 ? 14.731 -0.386 -28.078 1.00 78.00 84 ASN A N 1
ATOM 649 C CA . ASN A 1 84 ? 13.667 -1.362 -28.315 1.00 78.00 84 ASN A CA 1
ATOM 650 C C . ASN A 1 84 ? 13.263 -2.074 -27.023 1.00 78.00 84 ASN A C 1
ATOM 652 O O . ASN A 1 84 ? 12.078 -2.142 -26.724 1.00 78.00 84 ASN A O 1
ATOM 656 N N . ARG A 1 85 ? 14.235 -2.499 -26.200 1.00 75.44 85 ARG A N 1
ATOM 657 C CA . ARG A 1 85 ? 13.938 -3.102 -24.889 1.00 75.44 85 ARG A CA 1
ATOM 658 C C . ARG A 1 85 ? 13.163 -2.153 -23.976 1.00 75.44 85 ARG A C 1
ATOM 660 O O . ARG A 1 85 ? 12.163 -2.557 -23.398 1.00 75.44 85 ARG A O 1
ATOM 667 N N . LEU A 1 86 ? 13.586 -0.890 -23.895 1.00 75.75 86 LEU A N 1
ATOM 668 C CA . LEU A 1 86 ? 12.891 0.117 -23.088 1.00 75.75 86 LEU A CA 1
ATOM 669 C C . LEU A 1 86 ? 11.460 0.362 -23.604 1.00 75.75 86 LEU A C 1
ATOM 671 O O . LEU A 1 86 ? 10.522 0.464 -22.823 1.00 75.75 86 LEU A O 1
ATOM 675 N N . ALA A 1 87 ? 11.283 0.408 -24.928 1.00 73.75 87 ALA A N 1
ATOM 676 C CA . ALA A 1 87 ? 9.971 0.560 -25.547 1.00 73.75 87 ALA A CA 1
ATOM 677 C C . ALA A 1 87 ? 9.057 -0.649 -25.275 1.00 73.75 87 ALA A C 1
ATOM 679 O O . ALA A 1 87 ? 7.881 -0.461 -24.971 1.00 73.75 87 ALA A O 1
ATOM 680 N N . ALA A 1 88 ? 9.595 -1.872 -25.319 1.00 70.44 88 ALA A N 1
ATOM 681 C CA . ALA A 1 88 ? 8.856 -3.092 -25.001 1.00 70.44 88 ALA A CA 1
ATOM 682 C C . ALA A 1 88 ? 8.408 -3.131 -23.527 1.00 70.44 88 ALA A C 1
ATOM 684 O O . ALA A 1 88 ? 7.273 -3.519 -23.237 1.00 70.44 88 ALA A O 1
ATOM 685 N N . GLU A 1 89 ? 9.257 -2.679 -22.599 1.00 70.75 89 GLU A N 1
ATOM 686 C CA . GLU A 1 89 ? 8.914 -2.518 -21.178 1.00 70.75 89 GLU A CA 1
ATOM 687 C C . GLU A 1 89 ? 7.802 -1.472 -20.976 1.00 70.75 89 GLU A C 1
ATOM 689 O O . GLU A 1 89 ? 6.799 -1.759 -20.315 1.00 70.75 89 GLU A O 1
ATOM 694 N N . ASP A 1 90 ? 7.912 -0.301 -21.612 1.00 71.06 90 ASP A N 1
ATOM 695 C CA . ASP A 1 90 ? 6.894 0.760 -21.561 1.00 71.06 90 ASP A CA 1
ATOM 696 C C . ASP A 1 90 ? 5.545 0.310 -22.149 1.00 71.06 90 ASP A C 1
ATOM 698 O O . ASP A 1 90 ? 4.471 0.693 -21.672 1.00 71.06 90 ASP A O 1
ATOM 702 N N . GLU A 1 91 ? 5.568 -0.499 -23.207 1.00 65.56 91 GLU A N 1
ATOM 703 C CA . GLU A 1 91 ? 4.368 -1.086 -23.801 1.00 65.56 91 GLU A CA 1
ATOM 704 C C . GLU A 1 91 ? 3.764 -2.191 -22.933 1.00 65.56 91 GLU A C 1
ATOM 706 O O . GLU A 1 91 ? 2.538 -2.305 -22.843 1.00 65.56 91 GLU A O 1
ATOM 711 N N . ALA A 1 92 ? 4.589 -3.001 -22.267 1.00 66.12 92 ALA A N 1
ATOM 712 C CA . ALA A 1 92 ? 4.121 -3.988 -21.299 1.00 66.12 92 ALA A CA 1
ATOM 713 C C . ALA A 1 92 ? 3.480 -3.314 -20.071 1.00 66.12 92 ALA A C 1
ATOM 715 O O . ALA A 1 92 ? 2.423 -3.761 -19.616 1.00 66.12 92 ALA A O 1
ATOM 716 N N . ALA A 1 93 ? 4.048 -2.201 -19.593 1.00 70.44 93 ALA A N 1
ATOM 717 C CA . ALA A 1 93 ? 3.454 -1.367 -18.550 1.00 70.44 93 ALA A CA 1
ATOM 718 C C . ALA A 1 93 ? 2.117 -0.755 -19.003 1.00 70.44 93 ALA A C 1
ATOM 720 O O . ALA A 1 93 ? 1.113 -0.863 -18.299 1.00 70.44 93 ALA A O 1
ATOM 721 N N . ARG A 1 94 ? 2.051 -0.197 -20.222 1.00 67.94 94 ARG A N 1
ATOM 722 C CA . ARG A 1 94 ? 0.801 0.345 -20.795 1.00 67.94 94 ARG A CA 1
ATOM 723 C C . ARG A 1 94 ? -0.296 -0.705 -20.964 1.00 67.94 94 ARG A C 1
ATOM 725 O O . ARG A 1 94 ? -1.468 -0.389 -20.784 1.00 67.94 94 ARG A O 1
ATOM 732 N N . ARG A 1 95 ? 0.067 -1.950 -21.280 1.00 73.38 95 ARG A N 1
ATOM 733 C CA . ARG A 1 95 ? -0.869 -3.086 -21.373 1.00 73.38 95 ARG A CA 1
ATOM 734 C C . ARG A 1 95 ? -1.256 -3.675 -20.009 1.00 73.38 95 ARG A C 1
ATOM 736 O O . ARG A 1 95 ? -1.982 -4.664 -19.973 1.00 73.38 95 ARG A O 1
ATOM 743 N N . GLY A 1 96 ? -0.775 -3.103 -18.902 1.00 72.50 96 GLY A N 1
ATOM 744 C CA . GLY A 1 96 ? -1.068 -3.566 -17.543 1.00 72.50 96 GLY A CA 1
ATOM 745 C C . GLY A 1 96 ? -0.398 -4.893 -17.171 1.00 72.50 96 GLY A C 1
ATOM 746 O O . GLY A 1 96 ? -0.794 -5.512 -16.188 1.00 72.50 96 GLY A O 1
ATOM 747 N N . ARG A 1 97 ? 0.595 -5.350 -17.949 1.00 73.25 97 ARG A N 1
ATOM 748 C CA . ARG A 1 97 ? 1.358 -6.581 -17.663 1.00 73.25 97 ARG A CA 1
ATOM 749 C C . ARG A 1 97 ? 2.474 -6.346 -16.648 1.00 73.25 97 ARG A C 1
ATOM 751 O O . ARG A 1 97 ? 2.860 -7.276 -15.950 1.00 73.25 97 ARG A O 1
ATOM 758 N N . LEU A 1 98 ? 2.967 -5.113 -16.558 1.00 75.88 98 LEU A N 1
ATOM 759 C CA . LEU A 1 98 ? 3.909 -4.665 -15.538 1.00 75.88 98 LEU A CA 1
ATOM 760 C C . LEU A 1 98 ? 3.278 -3.520 -14.747 1.00 75.88 98 LEU A C 1
ATOM 762 O O . LEU A 1 98 ? 2.605 -2.663 -15.316 1.00 75.88 98 LEU A O 1
ATOM 766 N N . VAL A 1 99 ? 3.507 -3.503 -13.437 1.00 79.00 99 VAL A N 1
ATOM 767 C CA . VAL A 1 99 ? 3.081 -2.414 -12.554 1.00 79.00 99 VAL A CA 1
ATOM 768 C C . VAL A 1 99 ? 4.234 -2.003 -11.657 1.00 79.00 99 VAL A C 1
ATOM 770 O O . VAL A 1 99 ? 5.002 -2.843 -11.188 1.00 79.00 99 VAL A O 1
ATOM 773 N N . ASP A 1 100 ? 4.335 -0.705 -11.391 1.00 83.12 100 ASP A N 1
ATOM 774 C CA . ASP A 1 100 ? 5.285 -0.201 -10.410 1.00 83.12 100 ASP A CA 1
ATOM 775 C C . ASP A 1 100 ? 4.834 -0.625 -9.005 1.00 83.12 100 ASP A C 1
ATOM 777 O O . ASP A 1 100 ? 3.804 -0.179 -8.485 1.00 83.12 100 ASP A O 1
ATOM 781 N N . ALA A 1 101 ? 5.620 -1.499 -8.377 1.00 83.44 101 ALA A N 1
ATOM 782 C CA . ALA A 1 101 ? 5.338 -2.022 -7.048 1.00 83.44 101 ALA A CA 1
ATOM 783 C C . ALA A 1 101 ? 5.269 -0.920 -5.974 1.00 83.44 101 ALA A C 1
ATOM 785 O O . ALA A 1 101 ? 4.541 -1.071 -4.989 1.00 83.44 101 ALA A O 1
ATOM 786 N N . THR A 1 102 ? 6.005 0.184 -6.138 1.00 85.00 102 THR A N 1
ATOM 787 C CA . THR A 1 102 ? 5.980 1.316 -5.201 1.00 85.00 102 THR A CA 1
ATOM 788 C C . THR A 1 102 ? 4.662 2.075 -5.298 1.00 85.00 102 THR A C 1
ATOM 790 O O . THR A 1 102 ? 4.037 2.351 -4.269 1.00 85.00 102 THR A O 1
ATOM 793 N N . LEU A 1 103 ? 4.185 2.309 -6.523 1.00 86.00 103 LEU A N 1
ATOM 794 C CA . LEU A 1 103 ? 2.903 2.951 -6.784 1.00 86.00 103 LEU A CA 1
ATOM 795 C C . LEU A 1 103 ? 1.746 2.089 -6.271 1.00 86.00 103 LEU A C 1
ATOM 797 O O . LEU A 1 103 ? 0.909 2.574 -5.512 1.00 86.00 103 LEU A O 1
ATOM 801 N N . VAL A 1 104 ? 1.731 0.794 -6.606 1.00 88.38 104 VAL A N 1
ATOM 802 C CA . VAL A 1 104 ? 0.687 -0.137 -6.143 1.00 88.38 104 VAL A CA 1
ATOM 803 C C . VAL A 1 104 ? 0.657 -0.206 -4.619 1.00 88.38 104 VAL A C 1
ATOM 805 O O . VAL A 1 104 ? -0.415 -0.167 -4.019 1.00 88.38 104 VAL A O 1
ATOM 808 N N . ARG A 1 105 ? 1.820 -0.256 -3.961 1.00 86.94 105 ARG A N 1
ATOM 809 C CA . ARG A 1 105 ? 1.896 -0.254 -2.495 1.00 86.94 105 ARG A CA 1
ATOM 810 C C . ARG A 1 105 ? 1.319 1.028 -1.900 1.00 86.94 105 ARG A C 1
ATOM 812 O O . ARG A 1 105 ? 0.608 0.956 -0.896 1.00 86.94 105 ARG A O 1
ATOM 819 N N . ALA A 1 106 ? 1.603 2.180 -2.504 1.00 87.81 106 ALA A N 1
ATOM 820 C CA . ALA A 1 106 ? 1.063 3.457 -2.058 1.00 87.81 106 ALA A CA 1
ATOM 821 C C . ALA A 1 106 ? -0.466 3.503 -2.207 1.00 87.81 106 ALA A C 1
ATOM 823 O O . ALA A 1 106 ? -1.158 3.826 -1.242 1.00 87.81 106 ALA A O 1
ATOM 824 N N . GLU A 1 107 ? -1.001 3.111 -3.364 1.00 90.75 107 GLU A N 1
ATOM 825 C CA . GLU A 1 107 ? -2.448 3.079 -3.609 1.00 90.75 107 GLU A CA 1
ATOM 826 C C . GLU A 1 107 ? -3.169 2.079 -2.697 1.00 90.75 107 GLU A C 1
ATOM 828 O O . GLU A 1 107 ? -4.174 2.416 -2.071 1.00 90.75 107 GLU A O 1
ATOM 833 N N . MET A 1 108 ? -2.611 0.880 -2.505 1.00 90.62 108 MET A N 1
ATOM 834 C CA . MET A 1 108 ? -3.172 -0.107 -1.576 1.00 90.62 108 MET A CA 1
ATOM 835 C C . MET A 1 108 ? -3.154 0.383 -0.125 1.00 90.62 108 MET A C 1
ATOM 837 O O . MET A 1 108 ? -4.078 0.095 0.634 1.00 90.62 108 MET A O 1
ATOM 841 N N . THR A 1 109 ? -2.138 1.158 0.267 1.00 90.44 109 THR A N 1
ATOM 842 C CA . THR A 1 109 ? -2.084 1.774 1.602 1.00 90.44 109 THR A CA 1
ATOM 843 C C . THR A 1 109 ? -3.179 2.825 1.770 1.00 90.44 109 THR A C 1
ATOM 845 O O . THR A 1 109 ? -3.843 2.847 2.805 1.00 90.44 109 THR A O 1
ATOM 848 N N . LYS A 1 110 ? -3.420 3.659 0.748 1.00 93.69 110 LYS A N 1
ATOM 849 C CA . LYS A 1 110 ? -4.518 4.639 0.761 1.00 93.69 110 LYS A CA 1
ATOM 850 C C . LYS A 1 110 ? -5.878 3.953 0.863 1.00 93.69 110 LYS A C 1
ATOM 852 O O . LYS A 1 110 ? -6.689 4.343 1.697 1.00 93.69 110 LYS A O 1
ATOM 857 N N . LEU A 1 111 ? -6.107 2.908 0.065 1.00 93.38 111 LEU A N 1
ATOM 858 C CA . LEU A 1 111 ? -7.349 2.137 0.101 1.00 93.38 111 LEU A CA 1
ATOM 859 C C . LEU A 1 111 ? -7.572 1.497 1.477 1.00 93.38 111 LEU A C 1
ATOM 861 O O . LEU A 1 111 ? -8.660 1.595 2.040 1.00 93.38 111 LEU A O 1
ATOM 865 N N . ALA A 1 112 ? -6.532 0.884 2.048 1.00 90.38 112 ALA A N 1
ATOM 866 C CA . ALA A 1 112 ? -6.603 0.306 3.385 1.00 90.38 112 ALA A CA 1
ATOM 867 C C . ALA A 1 112 ? -6.919 1.364 4.454 1.00 90.38 112 ALA A C 1
ATOM 869 O O . ALA A 1 112 ? -7.699 1.090 5.363 1.00 90.38 112 ALA A O 1
ATOM 870 N N . GLN A 1 113 ? -6.354 2.570 4.342 1.00 92.38 113 GLN A N 1
ATOM 871 C CA . GLN A 1 113 ? -6.653 3.669 5.259 1.00 92.38 113 GLN A CA 1
ATOM 872 C C . GLN A 1 113 ? -8.113 4.126 5.142 1.00 92.38 113 GLN A C 1
ATOM 874 O O . GLN A 1 113 ? -8.782 4.246 6.163 1.00 92.38 113 GLN A O 1
ATOM 879 N N . ALA A 1 114 ? -8.630 4.289 3.920 1.00 93.12 114 ALA A N 1
ATOM 880 C CA . ALA A 1 114 ? -10.017 4.691 3.688 1.00 93.12 114 ALA A CA 1
ATOM 881 C C . ALA A 1 114 ? -11.020 3.708 4.320 1.00 93.12 114 ALA A C 1
ATOM 883 O O . ALA A 1 114 ? -11.931 4.122 5.035 1.00 93.12 114 ALA A O 1
ATOM 884 N N . ILE A 1 115 ? -10.795 2.402 4.136 1.00 91.12 115 ILE A N 1
ATOM 885 C CA . ILE A 1 115 ? -11.607 1.345 4.762 1.00 91.12 115 ILE A CA 1
ATOM 886 C C . ILE A 1 115 ? -11.549 1.445 6.293 1.00 91.12 115 ILE A C 1
ATOM 888 O O . ILE A 1 115 ? -12.533 1.197 6.991 1.00 91.12 115 ILE A O 1
ATOM 892 N N . GLU A 1 116 ? -10.389 1.790 6.851 1.00 89.38 116 GLU A N 1
ATOM 893 C CA . GLU A 1 116 ? -10.227 1.875 8.298 1.00 89.38 116 GLU A CA 1
ATOM 894 C C . GLU A 1 116 ? -10.861 3.114 8.920 1.00 89.38 116 GLU A C 1
ATOM 896 O O . GLU A 1 116 ? -11.326 3.031 10.064 1.00 89.38 116 GLU A O 1
ATOM 901 N N . ASP A 1 117 ? -10.915 4.217 8.186 1.00 90.50 117 ASP A N 1
ATOM 902 C CA . ASP A 1 117 ? -11.621 5.426 8.596 1.00 90.50 117 ASP A CA 1
ATOM 903 C C . ASP A 1 117 ? -13.141 5.205 8.552 1.00 90.50 117 ASP A C 1
ATOM 905 O O . ASP A 1 117 ? -13.836 5.522 9.520 1.00 90.50 117 ASP A O 1
ATOM 909 N N . GLU A 1 118 ? -13.647 4.541 7.508 1.00 91.38 118 GLU A N 1
ATOM 910 C CA . GLU A 1 118 ? -15.056 4.140 7.404 1.00 91.38 118 GLU A CA 1
ATOM 911 C C . GLU A 1 118 ? -15.461 3.198 8.552 1.00 91.38 118 GLU A C 1
ATOM 913 O O . GLU A 1 118 ? -16.423 3.456 9.283 1.00 91.38 118 GLU A O 1
ATOM 918 N N . ASN A 1 119 ? -14.662 2.155 8.807 1.00 88.19 119 ASN A N 1
ATOM 919 C CA . ASN A 1 119 ? -14.870 1.249 9.939 1.00 88.19 119 ASN A CA 1
ATOM 920 C C . ASN A 1 119 ? -14.820 1.971 11.293 1.00 88.19 119 ASN A C 1
ATOM 922 O O . ASN A 1 119 ? -15.540 1.598 12.221 1.00 88.19 119 ASN A O 1
ATOM 926 N N . ALA A 1 120 ? -13.959 2.983 11.444 1.00 86.06 120 ALA A N 1
ATOM 927 C CA . ALA A 1 120 ? -13.892 3.773 12.670 1.00 86.06 120 ALA A CA 1
ATOM 928 C C . ALA A 1 120 ? -15.171 4.595 12.893 1.00 86.06 120 ALA A C 1
ATOM 930 O O . ALA A 1 120 ? -15.608 4.712 14.041 1.00 86.06 120 ALA A O 1
ATOM 931 N N . GLY A 1 121 ? -15.770 5.117 11.817 1.00 87.88 121 GLY A N 1
ATOM 932 C CA . GLY A 1 121 ? -17.073 5.783 11.841 1.00 87.88 121 GLY A CA 1
ATOM 933 C C . GLY A 1 121 ? -18.177 4.851 12.340 1.00 87.88 121 GLY A C 1
ATOM 934 O O . GLY A 1 121 ? -18.814 5.153 13.352 1.00 87.88 121 GLY A O 1
ATOM 935 N N . MET A 1 122 ? -18.298 3.666 11.729 1.00 91.94 122 MET A N 1
ATOM 936 C CA . MET A 1 122 ? -19.330 2.666 12.058 1.00 91.94 122 MET A CA 1
ATOM 937 C C . MET A 1 122 ? -19.298 2.193 13.520 1.00 91.94 122 MET A C 1
ATOM 939 O O . MET A 1 122 ? -20.334 1.859 14.096 1.00 91.94 122 MET A O 1
ATOM 943 N N . LEU A 1 123 ? -18.127 2.193 14.172 1.00 93.56 123 LEU A N 1
ATOM 944 C CA . LEU A 1 123 ? -18.037 1.857 15.599 1.00 93.56 123 LEU A CA 1
ATOM 945 C C . LEU A 1 123 ? -18.864 2.792 16.489 1.00 93.56 123 LEU A C 1
ATOM 947 O O . LEU A 1 123 ? -19.325 2.371 17.551 1.00 93.56 123 LEU A O 1
ATOM 951 N N . THR A 1 124 ? -19.024 4.053 16.089 1.00 93.12 124 THR A N 1
ATOM 952 C CA . THR A 1 124 ? -19.803 5.036 16.851 1.00 93.12 124 THR A CA 1
ATOM 953 C C . THR A 1 124 ? -21.291 4.704 16.797 1.00 93.12 124 THR A C 1
ATOM 955 O O . THR A 1 124 ? -21.961 4.747 17.834 1.00 93.12 124 THR A O 1
ATOM 958 N N . ASP A 1 125 ? -21.772 4.283 15.627 1.00 94.69 125 ASP A N 1
ATOM 959 C CA . ASP A 1 125 ? -23.155 3.856 15.412 1.00 94.69 125 ASP A CA 1
ATOM 960 C C . ASP A 1 125 ? -23.453 2.561 16.174 1.00 94.69 125 ASP A C 1
ATOM 962 O O . ASP A 1 125 ? -24.444 2.484 16.903 1.00 94.69 125 ASP A O 1
ATOM 966 N N . PHE A 1 126 ? -22.544 1.577 16.124 1.00 95.06 126 PHE A N 1
ATOM 967 C CA . PHE A 1 126 ? -22.661 0.358 16.932 1.00 95.06 126 PHE A CA 1
ATOM 968 C C . PHE A 1 126 ? -22.689 0.662 18.426 1.00 95.06 126 PHE A C 1
ATOM 970 O O . PHE A 1 126 ? -23.521 0.116 19.151 1.00 95.06 126 PHE A O 1
ATOM 977 N N . ALA A 1 127 ? -21.811 1.550 18.898 1.00 96.25 127 ALA A N 1
ATOM 978 C CA . ALA A 1 127 ? -21.809 1.946 20.297 1.00 96.25 127 ALA A CA 1
ATOM 979 C C . ALA A 1 127 ? -23.133 2.606 20.696 1.00 96.25 127 ALA A C 1
ATOM 981 O O . ALA A 1 127 ? -23.625 2.334 21.786 1.00 96.25 127 ALA A O 1
ATOM 982 N N . SER A 1 128 ? -23.714 3.443 19.828 1.00 95.88 128 SER A N 1
ATOM 983 C CA . SER A 1 128 ? -25.013 4.079 20.065 1.00 95.88 128 SER A CA 1
ATOM 984 C C . SER A 1 128 ? -26.138 3.048 20.176 1.00 95.88 128 SER A C 1
ATOM 986 O O . SER A 1 128 ? -26.859 3.036 21.173 1.00 95.88 128 SER A O 1
ATOM 988 N N . ALA A 1 129 ? -26.237 2.133 19.205 1.00 97.00 129 ALA A N 1
ATOM 989 C CA . ALA A 1 129 ? -27.274 1.106 19.170 1.00 97.00 129 ALA A CA 1
ATOM 990 C C . ALA A 1 129 ? -27.194 0.160 20.380 1.00 97.00 129 ALA A C 1
ATOM 992 O O . ALA A 1 129 ? -28.192 -0.074 21.060 1.00 97.00 129 ALA A O 1
ATOM 993 N N . VAL A 1 130 ? -25.992 -0.326 20.708 1.00 96.88 130 VAL A N 1
ATOM 994 C CA . VAL A 1 130 ? -25.767 -1.206 21.867 1.00 96.88 130 VAL A CA 1
ATOM 995 C C . VAL A 1 130 ? -26.042 -0.469 23.181 1.00 96.88 130 VAL A C 1
ATOM 997 O O . VAL A 1 130 ? -26.668 -1.022 24.082 1.00 96.88 130 VAL A O 1
ATOM 1000 N N . ALA A 1 131 ? -25.615 0.788 23.307 1.00 97.44 131 ALA A N 1
ATOM 1001 C CA . ALA A 1 131 ? -25.891 1.591 24.495 1.00 97.44 131 ALA A CA 1
ATOM 1002 C C . ALA A 1 131 ? -27.393 1.813 24.713 1.00 97.44 131 ALA A C 1
ATOM 1004 O O . ALA A 1 131 ? -27.864 1.718 25.847 1.00 97.44 131 ALA A O 1
ATOM 1005 N N . ALA A 1 132 ? -28.143 2.070 23.639 1.00 96.81 132 ALA A N 1
ATOM 1006 C CA . ALA A 1 132 ? -29.587 2.264 23.694 1.00 96.81 132 ALA A CA 1
ATOM 1007 C C . ALA A 1 132 ? -30.334 0.983 24.102 1.00 96.81 132 ALA A C 1
ATOM 1009 O O . ALA A 1 132 ? -31.213 1.048 24.968 1.00 96.81 132 ALA A O 1
ATOM 1010 N N . GLU A 1 133 ? -29.951 -0.158 23.520 1.00 97.75 133 GLU A N 1
ATOM 1011 C CA . GLU A 1 133 ? -30.561 -1.470 23.773 1.00 97.75 133 GLU A CA 1
ATOM 1012 C C . GLU A 1 133 ? -30.319 -1.937 25.213 1.00 97.75 133 GLU A C 1
ATOM 1014 O O . GLU A 1 133 ? -31.249 -2.270 25.944 1.00 97.75 133 GLU A O 1
ATOM 1019 N N . PHE A 1 134 ? -29.064 -1.884 25.665 1.00 97.25 134 PHE A N 1
ATOM 1020 C CA . PHE A 1 134 ? -28.663 -2.409 26.973 1.00 97.25 134 PHE A CA 1
ATOM 1021 C C . PHE A 1 134 ? -28.659 -1.356 28.090 1.00 97.25 134 PHE A C 1
ATOM 1023 O O . PHE A 1 134 ? -28.256 -1.658 29.212 1.00 97.25 134 PHE A O 1
ATOM 1030 N N . LYS A 1 135 ? -29.103 -0.122 27.803 1.00 96.06 135 LYS A N 1
ATOM 1031 C CA . LYS A 1 135 ? -29.123 1.014 28.747 1.00 96.06 135 LYS A CA 1
ATOM 1032 C C . LYS A 1 135 ? -27.750 1.291 29.382 1.00 96.06 135 LYS A C 1
ATOM 1034 O O . LYS A 1 135 ? -27.651 1.623 30.561 1.00 96.06 135 LYS A O 1
ATOM 1039 N N . LEU A 1 136 ? -26.686 1.152 28.594 1.00 95.81 136 LEU A N 1
ATOM 1040 C CA . LEU A 1 136 ? -25.303 1.372 29.025 1.00 95.81 136 LEU A CA 1
ATOM 1041 C C . LEU A 1 136 ? -24.809 2.771 28.625 1.00 95.81 136 LEU A C 1
ATOM 1043 O O . LEU A 1 136 ? -25.292 3.335 27.642 1.00 95.81 136 LEU A O 1
ATOM 1047 N N . PRO A 1 137 ? -23.797 3.337 29.308 1.00 97.00 137 PRO A N 1
ATOM 1048 C CA . PRO A 1 137 ? -23.136 4.548 28.835 1.00 97.00 137 PRO A CA 1
ATOM 1049 C C . PRO A 1 137 ? -22.440 4.314 27.483 1.00 97.00 137 PRO A C 1
ATOM 1051 O O . PRO A 1 137 ? -21.510 3.513 27.379 1.00 97.00 137 PRO A O 1
ATOM 1054 N N . GLN A 1 138 ?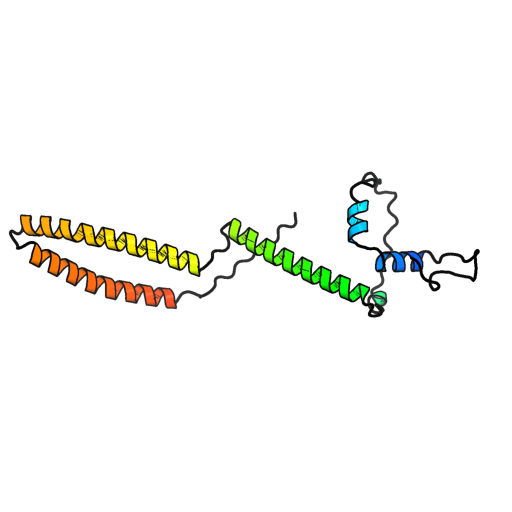 -22.834 5.064 26.447 1.00 95.19 138 GLN A N 1
ATOM 1055 C CA . GLN A 1 138 ? -22.272 4.933 25.091 1.00 95.19 138 GLN A CA 1
ATOM 1056 C C . GLN A 1 138 ? -20.749 5.088 25.054 1.00 95.19 138 GLN A C 1
ATOM 1058 O O . GLN A 1 138 ? -20.074 4.364 24.324 1.00 95.19 138 GLN A O 1
ATOM 1063 N N . ARG A 1 139 ? -20.195 6.001 25.862 1.00 95.94 139 ARG A N 1
ATOM 1064 C CA . ARG A 1 139 ? -18.745 6.220 25.962 1.00 95.94 139 ARG A CA 1
ATOM 1065 C C . ARG A 1 139 ? -18.002 4.932 26.318 1.00 95.94 139 ARG A C 1
ATOM 1067 O O . ARG A 1 139 ? -16.961 4.647 25.729 1.00 95.94 139 ARG A O 1
ATOM 1074 N N . ASP A 1 140 ? -18.536 4.165 27.260 1.00 96.94 140 ASP A N 1
ATOM 1075 C CA . ASP A 1 140 ? -17.869 2.978 27.787 1.00 96.94 140 ASP A CA 1
ATOM 1076 C C . ASP A 1 140 ? -17.968 1.816 26.785 1.00 96.94 140 ASP A C 1
ATOM 1078 O O . ASP A 1 140 ? -16.978 1.123 26.541 1.00 96.94 140 ASP A O 1
ATOM 1082 N N . VAL A 1 141 ? -19.113 1.679 26.100 1.00 97.00 141 VAL A N 1
ATOM 1083 C CA . VAL A 1 141 ? -19.282 0.739 24.977 1.00 97.00 141 VAL A CA 1
ATOM 1084 C C . VAL A 1 141 ? -18.326 1.080 23.830 1.00 97.00 141 VAL A C 1
ATOM 1086 O O . VAL A 1 141 ? -17.607 0.208 23.344 1.00 97.00 141 VAL A O 1
ATOM 1089 N N . LEU A 1 142 ? -18.249 2.352 23.426 1.00 95.69 142 LEU A N 1
ATOM 1090 C CA . LEU A 1 142 ? -17.349 2.801 22.362 1.00 95.69 142 LEU A CA 1
ATOM 1091 C C . LEU A 1 142 ? -15.880 2.552 22.720 1.00 95.69 142 LEU A C 1
ATOM 1093 O O . LEU A 1 142 ? -15.104 2.102 21.875 1.00 95.69 142 LEU A O 1
ATOM 1097 N N . HIS A 1 143 ? -15.491 2.815 23.970 1.00 96.19 143 HIS A N 1
ATOM 1098 C CA . HIS A 1 143 ? -14.144 2.529 24.453 1.00 96.19 143 HIS A CA 1
ATOM 1099 C C . HIS A 1 143 ? -13.826 1.029 24.367 1.00 96.19 143 HIS A C 1
ATOM 1101 O O . HIS A 1 143 ? -12.763 0.651 23.868 1.00 96.19 143 HIS A O 1
ATOM 1107 N N . LEU A 1 144 ? -14.748 0.164 24.804 1.00 96.12 144 LEU A N 1
ATOM 1108 C CA . LEU A 1 144 ? -14.585 -1.287 24.711 1.00 96.12 144 LEU A CA 1
ATOM 1109 C C . LEU A 1 144 ? -14.442 -1.749 23.255 1.00 96.12 144 LEU A C 1
ATOM 1111 O O . LEU A 1 144 ? -13.512 -2.491 22.941 1.00 96.12 144 LEU A O 1
ATOM 1115 N N . LEU A 1 145 ? -15.312 -1.278 22.358 1.00 95.31 145 LEU A N 1
ATOM 1116 C CA . LEU A 1 145 ? -15.262 -1.625 20.936 1.00 95.31 145 LEU A CA 1
ATOM 1117 C C . LEU A 1 145 ? -13.944 -1.188 20.284 1.00 95.31 145 LEU A C 1
ATOM 1119 O O . LEU A 1 145 ? -13.329 -1.968 19.555 1.00 95.31 145 LEU A O 1
ATOM 1123 N N . ARG A 1 146 ? -13.461 0.025 20.589 1.00 94.12 146 ARG A N 1
ATOM 1124 C CA . ARG A 1 146 ? -12.155 0.515 20.115 1.00 94.12 146 ARG A CA 1
ATOM 1125 C C . ARG A 1 146 ? -11.005 -0.356 20.613 1.00 94.12 146 ARG A C 1
ATOM 1127 O O . ARG A 1 146 ? -10.139 -0.711 19.816 1.00 94.12 146 ARG A O 1
ATOM 1134 N N . LYS A 1 147 ? -11.018 -0.738 21.895 1.00 95.12 147 LYS A N 1
ATOM 1135 C CA . LYS A 1 147 ? -10.009 -1.629 22.485 1.00 95.12 147 LYS A CA 1
ATOM 1136 C C . LYS A 1 147 ? -9.990 -2.989 21.783 1.00 95.12 147 LYS A C 1
ATOM 1138 O O . LYS A 1 147 ? -8.951 -3.403 21.281 1.00 95.12 147 LYS A O 1
ATOM 1143 N N . VAL A 1 148 ? -11.148 -3.645 21.669 1.00 94.38 148 VAL A N 1
ATOM 1144 C CA . VAL A 1 148 ? -11.260 -4.960 21.015 1.00 94.38 148 VAL A CA 1
ATOM 1145 C C . VAL A 1 148 ? -10.837 -4.885 19.547 1.00 94.38 148 VAL A C 1
ATOM 1147 O O . VAL A 1 148 ? -10.120 -5.768 19.072 1.00 94.38 148 VAL A O 1
ATOM 1150 N N . ARG A 1 149 ? -11.224 -3.827 18.821 1.00 92.44 149 ARG A N 1
ATOM 1151 C CA . ARG A 1 149 ? -10.780 -3.612 17.437 1.00 92.44 149 ARG A CA 1
ATOM 1152 C C . ARG A 1 149 ? -9.262 -3.506 17.350 1.00 92.44 149 ARG A C 1
ATOM 1154 O O . ARG A 1 149 ? -8.683 -4.163 16.491 1.00 92.44 149 ARG A O 1
ATOM 1161 N N . ALA A 1 150 ? -8.626 -2.707 18.207 1.00 91.00 150 ALA A N 1
ATOM 1162 C CA . ALA A 1 150 ? -7.173 -2.543 18.205 1.00 91.00 150 ALA A CA 1
ATOM 1163 C C . ALA A 1 150 ? -6.454 -3.887 18.419 1.00 91.00 150 ALA A C 1
ATOM 1165 O O . ALA A 1 150 ? -5.576 -4.243 17.630 1.00 91.00 150 ALA A O 1
ATOM 1166 N N . ASP A 1 151 ? -6.903 -4.679 19.396 1.00 90.81 151 ASP A N 1
ATOM 1167 C CA . ASP A 1 151 ? -6.336 -6.000 19.693 1.00 90.81 151 ASP A CA 1
ATOM 1168 C C . ASP A 1 151 ? -6.500 -6.972 18.509 1.00 90.81 151 ASP A C 1
ATOM 1170 O O . ASP A 1 151 ? -5.556 -7.652 18.090 1.00 90.81 151 ASP A O 1
ATOM 1174 N N . LYS A 1 152 ? -7.698 -7.027 17.908 1.00 92.50 152 LYS A N 1
ATOM 1175 C CA . LYS A 1 152 ? -7.963 -7.890 16.743 1.00 92.50 152 LYS A CA 1
ATOM 1176 C C . LYS A 1 152 ? -7.203 -7.433 15.499 1.00 92.50 152 LYS A C 1
ATOM 1178 O O . LYS A 1 152 ? -6.720 -8.287 14.748 1.00 92.50 152 LYS A O 1
ATOM 1183 N N . LYS A 1 153 ? -7.055 -6.119 15.299 1.00 89.88 153 LYS A N 1
ATOM 1184 C CA . LYS A 1 153 ? -6.287 -5.527 14.199 1.00 89.88 153 LYS A CA 1
ATOM 1185 C C . LYS A 1 153 ? -4.808 -5.877 14.308 1.00 89.88 153 LYS A C 1
ATOM 1187 O O . LYS A 1 153 ? -4.235 -6.298 13.308 1.00 89.88 153 LYS A O 1
ATOM 1192 N N . ALA A 1 154 ? -4.210 -5.794 15.496 1.00 89.19 154 ALA A N 1
ATOM 1193 C CA . ALA A 1 154 ? -2.817 -6.189 15.709 1.00 89.19 154 ALA A CA 1
ATOM 1194 C C . ALA A 1 154 ? -2.576 -7.654 15.296 1.00 89.19 154 ALA A C 1
ATOM 1196 O O . ALA A 1 154 ? -1.713 -7.940 14.465 1.00 89.19 154 ALA A O 1
ATOM 1197 N N . GLY A 1 155 ? -3.427 -8.576 15.761 1.00 90.81 155 GLY A N 1
ATOM 1198 C CA . GLY A 1 155 ? -3.324 -9.986 15.377 1.00 90.81 155 GLY A CA 1
ATOM 1199 C C . GLY A 1 155 ? -3.553 -10.236 13.879 1.00 90.81 155 GLY A C 1
ATOM 1200 O O . GLY A 1 155 ? -2.915 -11.110 13.289 1.00 90.81 155 GLY A O 1
ATOM 1201 N N . ALA A 1 156 ? -4.457 -9.489 13.238 1.00 90.50 156 ALA A N 1
ATOM 1202 C CA . ALA A 1 156 ? -4.672 -9.570 11.792 1.00 90.50 156 ALA A CA 1
ATOM 1203 C C . ALA A 1 156 ? -3.468 -9.040 10.996 1.00 90.50 156 ALA A C 1
ATOM 1205 O O . ALA A 1 156 ? -3.052 -9.686 10.030 1.00 90.50 156 ALA A O 1
ATOM 1206 N N . ALA A 1 157 ? -2.879 -7.925 11.433 1.00 88.88 157 ALA A N 1
ATOM 1207 C CA . ALA A 1 157 ? -1.683 -7.341 10.839 1.00 88.88 157 ALA A CA 1
ATOM 1208 C C . ALA A 1 157 ? -0.489 -8.301 10.918 1.00 88.88 157 ALA A C 1
ATOM 1210 O O . ALA A 1 157 ? 0.230 -8.466 9.937 1.00 88.88 157 ALA A O 1
ATOM 1211 N N . ASP A 1 158 ? -0.311 -9.010 12.032 1.00 90.50 158 ASP A N 1
ATOM 1212 C CA . ASP A 1 158 ? 0.748 -10.018 12.164 1.00 90.50 158 ASP A CA 1
ATOM 1213 C C . ASP A 1 158 ? 0.560 -11.193 11.200 1.00 90.50 158 ASP A C 1
ATOM 1215 O O . ASP A 1 158 ? 1.510 -11.618 10.539 1.00 90.50 158 ASP A O 1
ATOM 1219 N N . ARG A 1 159 ? -0.673 -11.694 11.049 1.00 91.50 159 ARG A N 1
ATOM 1220 C CA . ARG A 1 159 ? -0.982 -12.738 10.055 1.00 91.50 159 ARG A CA 1
ATOM 1221 C C . ARG A 1 159 ? -0.762 -12.251 8.623 1.00 91.50 159 ARG A C 1
ATOM 1223 O O . ARG A 1 159 ? -0.312 -13.023 7.782 1.00 91.50 159 ARG A O 1
ATOM 1230 N N . ALA A 1 160 ? -1.093 -10.996 8.325 1.00 88.25 160 ALA A N 1
ATOM 1231 C CA . ALA A 1 160 ? -0.836 -10.400 7.017 1.00 88.25 160 ALA A CA 1
ATOM 1232 C C . ALA A 1 160 ? 0.671 -10.259 6.749 1.00 88.25 160 ALA A C 1
ATOM 1234 O O . ALA A 1 160 ? 1.127 -10.680 5.692 1.00 88.25 160 ALA A O 1
ATOM 1235 N N . ARG A 1 161 ? 1.453 -9.782 7.728 1.00 88.12 161 ARG A N 1
ATOM 1236 C CA . ARG A 1 161 ? 2.919 -9.683 7.630 1.00 88.12 161 ARG A CA 1
ATOM 1237 C C . ARG A 1 161 ? 3.578 -11.035 7.370 1.00 88.12 161 ARG A C 1
ATOM 1239 O O . ARG A 1 161 ? 4.423 -11.132 6.490 1.00 88.12 161 ARG A O 1
ATOM 1246 N N . ARG A 1 162 ? 3.150 -12.090 8.072 1.00 91.31 162 ARG A N 1
ATOM 1247 C CA . ARG A 1 162 ? 3.659 -13.454 7.839 1.00 91.31 162 ARG A CA 1
ATOM 1248 C C . ARG A 1 162 ? 3.351 -13.963 6.431 1.00 91.31 162 ARG A C 1
ATOM 1250 O O . ARG A 1 162 ? 4.224 -14.548 5.808 1.00 91.31 162 ARG A O 1
ATOM 1257 N N . ARG A 1 163 ? 2.140 -13.710 5.921 1.00 88.75 163 ARG A N 1
ATOM 1258 C CA . ARG A 1 163 ? 1.763 -14.070 4.542 1.00 88.75 163 ARG A CA 1
ATOM 1259 C C . ARG A 1 163 ? 2.547 -13.276 3.499 1.00 88.75 163 ARG A C 1
ATOM 1261 O O . ARG A 1 163 ? 2.928 -13.836 2.483 1.00 88.75 163 ARG A O 1
ATOM 1268 N N . ALA A 1 164 ? 2.804 -11.994 3.750 1.00 86.00 164 ALA A N 1
ATOM 1269 C CA . ALA A 1 164 ? 3.614 -11.173 2.858 1.00 86.00 164 ALA A CA 1
ATOM 1270 C C . ALA A 1 164 ? 5.066 -11.675 2.802 1.00 86.00 164 ALA A C 1
ATOM 1272 O O . ALA A 1 164 ? 5.628 -11.779 1.723 1.00 86.00 164 ALA A O 1
ATOM 1273 N N . ALA A 1 165 ? 5.638 -12.063 3.947 1.00 87.19 165 ALA A N 1
ATOM 1274 C CA . ALA A 1 165 ? 6.987 -12.623 4.020 1.00 87.19 165 ALA A CA 1
ATOM 1275 C C . ALA A 1 165 ? 7.147 -13.982 3.310 1.00 87.19 165 ALA A C 1
ATOM 1277 O O . ALA A 1 165 ? 8.268 -14.355 2.983 1.00 87.19 165 ALA A O 1
ATOM 1278 N N . SER A 1 166 ? 6.061 -14.730 3.078 1.00 86.75 166 SER A N 1
ATOM 1279 C CA . SER A 1 166 ? 6.106 -15.994 2.327 1.00 86.75 166 SER A CA 1
ATOM 1280 C C . SER A 1 166 ? 5.940 -15.832 0.815 1.00 86.75 166 SER A C 1
ATOM 1282 O O . SER A 1 166 ? 6.010 -16.826 0.097 1.00 86.75 166 SER A O 1
ATOM 1284 N N . LEU A 1 167 ? 5.660 -14.622 0.327 1.00 86.19 167 LEU A N 1
ATOM 1285 C CA . LEU A 1 167 ? 5.505 -14.358 -1.101 1.00 86.19 167 LEU A CA 1
ATOM 1286 C C . LEU A 1 167 ? 6.857 -13.970 -1.724 1.00 86.19 167 LEU A C 1
ATOM 1288 O O . LEU A 1 167 ? 7.653 -13.299 -1.066 1.00 86.19 167 LEU A O 1
ATOM 1292 N N . PRO A 1 168 ? 7.124 -14.375 -2.979 1.00 81.62 168 PRO A N 1
ATOM 1293 C CA . PRO A 1 168 ? 8.324 -13.954 -3.691 1.00 81.62 168 PRO A CA 1
ATOM 1294 C C . PRO A 1 168 ? 8.304 -12.439 -3.942 1.00 81.62 168 PRO A C 1
ATOM 1296 O O . PRO A 1 168 ? 7.248 -11.857 -4.187 1.00 81.62 168 PRO A O 1
ATOM 1299 N N . GLU A 1 169 ? 9.479 -11.805 -3.884 1.00 77.38 169 GLU A N 1
ATOM 1300 C CA . GLU A 1 169 ? 9.625 -10.355 -4.092 1.00 77.38 169 GLU A CA 1
ATOM 1301 C C . GLU A 1 169 ? 9.320 -9.944 -5.540 1.00 77.38 169 GLU A C 1
ATOM 1303 O O . GLU A 1 169 ? 8.725 -8.893 -5.777 1.00 77.38 169 GLU A O 1
ATOM 1308 N N . PHE A 1 170 ? 9.663 -10.810 -6.496 1.00 75.56 170 PHE A N 1
ATOM 1309 C CA . PHE A 1 170 ? 9.421 -10.621 -7.921 1.00 75.56 170 PHE A CA 1
ATOM 1310 C C . PHE A 1 170 ? 8.713 -11.845 -8.496 1.00 75.56 170 PHE A C 1
ATOM 1312 O O . PHE A 1 170 ? 8.987 -12.980 -8.103 1.00 75.56 170 PHE A O 1
ATOM 1319 N N . VAL A 1 171 ? 7.810 -11.606 -9.442 1.00 77.38 171 VAL A N 1
ATOM 1320 C CA . VAL A 1 171 ? 7.174 -12.650 -10.246 1.00 77.38 171 VAL A CA 1
ATOM 1321 C C . VAL A 1 171 ? 7.704 -12.497 -11.664 1.00 77.38 171 VAL A C 1
ATOM 1323 O O . VAL A 1 171 ? 7.598 -11.417 -12.243 1.00 77.38 171 VAL A O 1
ATOM 1326 N N . GLU A 1 172 ? 8.308 -13.553 -12.205 1.00 74.50 172 GLU A N 1
ATOM 1327 C CA . GLU A 1 172 ? 8.800 -13.549 -13.582 1.00 74.50 172 GLU A CA 1
ATOM 1328 C C . GLU A 1 172 ? 7.630 -13.408 -14.565 1.00 74.50 172 GLU A C 1
ATOM 1330 O O . GLU A 1 172 ? 6.611 -14.093 -14.446 1.00 74.50 172 GLU A O 1
ATOM 1335 N N . ALA A 1 173 ? 7.785 -12.522 -15.548 1.00 72.12 173 ALA A N 1
ATOM 1336 C CA . ALA A 1 173 ? 6.837 -12.331 -16.636 1.00 72.12 173 ALA A CA 1
ATOM 1337 C C . ALA A 1 173 ? 7.577 -12.460 -17.972 1.00 72.12 173 ALA A C 1
ATOM 1339 O O . ALA A 1 173 ? 8.560 -11.761 -18.213 1.00 72.12 173 ALA A O 1
ATOM 1340 N N . ILE A 1 174 ? 7.102 -13.353 -18.842 1.00 76.19 174 ILE A N 1
ATOM 1341 C CA . ILE A 1 174 ? 7.633 -13.502 -20.201 1.00 76.19 174 ILE A CA 1
ATOM 1342 C C . ILE A 1 174 ? 7.001 -12.408 -21.068 1.00 76.19 174 ILE A C 1
ATOM 1344 O O . ILE A 1 174 ? 5.781 -12.362 -21.232 1.00 76.19 174 ILE A O 1
ATOM 1348 N N . ILE A 1 175 ? 7.831 -11.509 -21.600 1.00 70.88 175 ILE A N 1
ATOM 1349 C CA . ILE A 1 175 ? 7.413 -10.465 -22.541 1.00 70.88 175 ILE A CA 1
ATOM 1350 C C . ILE A 1 175 ? 7.797 -10.942 -23.941 1.00 70.88 175 ILE A C 1
ATOM 1352 O O . ILE A 1 175 ? 8.959 -10.867 -24.328 1.00 70.88 175 ILE A O 1
ATOM 1356 N N . GLU A 1 176 ? 6.827 -11.470 -24.684 1.00 68.25 176 GLU A N 1
ATOM 1357 C CA . GLU A 1 176 ? 7.001 -11.748 -26.111 1.00 68.25 176 GLU A CA 1
ATOM 1358 C C . GLU A 1 176 ? 7.003 -10.410 -26.874 1.00 68.25 176 GLU A C 1
ATOM 1360 O O . GLU A 1 176 ? 6.048 -9.629 -26.781 1.00 68.25 176 GLU A O 1
ATOM 1365 N N . GLU A 1 177 ? 8.103 -10.113 -27.577 1.00 57.00 177 GLU A N 1
ATOM 1366 C CA . GLU A 1 177 ? 8.139 -9.064 -28.601 1.00 57.00 177 GLU A CA 1
ATOM 1367 C C . GLU A 1 177 ? 7.331 -9.577 -29.799 1.00 57.00 177 GLU A C 1
ATOM 1369 O O . GLU A 1 177 ? 7.833 -10.362 -30.604 1.00 57.00 177 GLU A O 1
ATOM 1374 N N . ASP A 1 178 ? 6.069 -9.160 -29.911 1.00 50.19 178 ASP A N 1
ATOM 1375 C CA . ASP A 1 178 ? 5.332 -9.309 -31.164 1.00 50.19 178 ASP A CA 1
ATOM 1376 C C . ASP A 1 178 ? 6.052 -8.458 -32.218 1.00 50.19 178 ASP A C 1
ATOM 1378 O O . ASP A 1 178 ? 5.997 -7.226 -32.192 1.00 50.19 178 ASP A O 1
ATOM 1382 N N . ALA A 1 179 ? 6.783 -9.121 -33.114 1.00 43.50 179 ALA A N 1
ATOM 1383 C CA . ALA A 1 179 ? 7.390 -8.493 -34.275 1.00 43.50 179 ALA A CA 1
ATOM 1384 C C . ALA A 1 179 ? 6.270 -8.008 -35.209 1.00 43.50 179 ALA A C 1
ATOM 1386 O O . ALA A 1 179 ? 5.671 -8.807 -35.930 1.00 43.50 179 ALA A O 1
ATOM 1387 N N . ALA A 1 180 ? 5.966 -6.712 -35.138 1.00 38.62 180 ALA A N 1
ATOM 1388 C CA . ALA A 1 180 ? 5.106 -6.012 -36.089 1.00 38.62 180 ALA A CA 1
ATOM 1389 C C . ALA A 1 180 ? 5.868 -5.654 -37.372 1.00 38.62 180 ALA A C 1
ATOM 1391 O O . ALA A 1 180 ? 7.056 -5.261 -37.271 1.00 38.62 180 ALA A O 1
#

Sequence (180 aa):
MIGKDALEGQGRNAKVIVARAVEQIKLKRNIGQALGNGLSTRLDLDPEDQPEPPRSTPADADRLTPNVDNELKQQRLEAERRRNRLAAEDEAARRGRLVDATLVRAEMTKLAQAIEDENAGMLTDFASAVAAEFKLPQRDVLHLLRKVRADKKAGAADRARRRAASLPEFVEAIIEEDAA